Protein AF-A0A934DD54-F1 (afdb_monomer_lite)

Secondary structure (DSSP, 8-state):
-PPPHHHHHHHHHHHHHGGG---HHHHHHHTT--HHHHHHHHHHHHSS-HHHHHHHHHHHHHHHHTTSTT--HHHHHHHTT--HHHHHHHHHHHHSS-HHHHHHHHHHHHTT-

pLDDT: mean 92.29, std 7.38, range [54.09, 97.62]

Radius of gyration: 16.55 Å; chains: 1; bounding box: 34×28×47 Å

Foldseek 3Di:
DPQDPLLVVLLVCLVPPQQQVDDSVNSCVVSVHDSVSSQVVNCVVPVDGSVVVLLVVLVVQLLVQLLDPPDDQQVSQNRNNHGNVRSQVSCCVSVVDGPVVVSVVSVVVVVVD

Structure (mmCIF, N/CA/C/O backbone):
data_AF-A0A934DD54-F1
#
_entry.id   AF-A0A934DD54-F1
#
loop_
_atom_site.group_PDB
_atom_site.id
_atom_site.type_symbol
_atom_site.label_atom_id
_atom_site.label_alt_id
_atom_site.label_comp_id
_atom_site.label_asym_id
_atom_site.label_entity_id
_atom_site.label_seq_id
_atom_site.pdbx_PDB_ins_code
_atom_site.Cartn_x
_atom_site.Cartn_y
_atom_site.Cartn_z
_atom_site.occupancy
_atom_site.B_iso_or_equiv
_atom_site.auth_seq_id
_atom_site.auth_comp_id
_atom_site.auth_asym_id
_atom_site.auth_atom_id
_atom_site.pdbx_PDB_model_num
ATOM 1 N N . MET A 1 1 ? 8.504 -14.769 -25.033 1.00 55.78 1 MET A N 1
ATOM 2 C CA . MET A 1 1 ? 9.080 -13.497 -24.538 1.00 55.78 1 MET A CA 1
ATOM 3 C C . MET A 1 1 ? 10.088 -13.815 -23.443 1.00 55.78 1 MET A C 1
ATOM 5 O O . MET A 1 1 ? 9.690 -14.359 -22.419 1.00 55.78 1 MET A O 1
ATOM 9 N N . ARG A 1 2 ? 11.378 -13.553 -23.683 1.00 66.81 2 ARG A N 1
ATOM 10 C CA . ARG A 1 2 ? 12.441 -13.652 -22.671 1.00 66.81 2 ARG A CA 1
ATOM 11 C C . ARG A 1 2 ? 12.318 -12.416 -21.771 1.00 66.81 2 ARG A C 1
ATOM 13 O O . ARG A 1 2 ? 12.297 -11.305 -22.293 1.00 66.81 2 ARG A O 1
ATOM 20 N N . THR A 1 3 ? 12.141 -12.585 -20.464 1.00 76.06 3 THR A N 1
ATOM 21 C CA . THR A 1 3 ? 12.026 -11.450 -19.531 1.00 76.06 3 THR A CA 1
ATOM 22 C C . THR A 1 3 ? 13.400 -10.794 -19.390 1.00 76.06 3 THR A C 1
ATOM 24 O O . THR A 1 3 ? 14.362 -11.482 -19.056 1.00 76.06 3 THR A O 1
ATOM 27 N N . SER A 1 4 ? 13.522 -9.494 -19.677 1.00 90.38 4 SER A N 1
ATOM 28 C CA . SER A 1 4 ? 14.797 -8.776 -19.546 1.00 90.38 4 SER A CA 1
ATOM 29 C C . SER A 1 4 ? 15.157 -8.535 -18.075 1.00 90.38 4 SER A C 1
ATOM 31 O O . SER A 1 4 ? 14.273 -8.466 -17.217 1.00 90.38 4 SER A O 1
ATOM 33 N N . ALA A 1 5 ? 16.448 -8.357 -17.778 1.00 93.62 5 ALA A N 1
ATOM 34 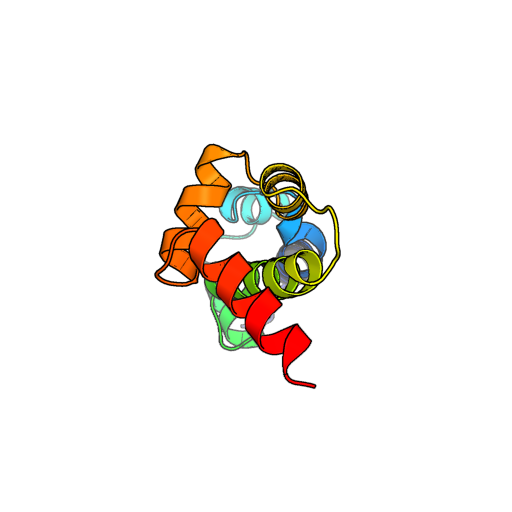C CA . ALA A 1 5 ? 16.911 -8.019 -16.429 1.00 93.62 5 ALA A CA 1
ATOM 35 C C . ALA A 1 5 ? 16.252 -6.728 -15.902 1.00 93.62 5 ALA A C 1
ATOM 37 O O . ALA A 1 5 ? 15.820 -6.680 -14.753 1.00 93.62 5 ALA A O 1
ATOM 38 N N . SER A 1 6 ? 16.080 -5.716 -16.760 1.00 95.12 6 SER A N 1
ATOM 39 C CA . SER A 1 6 ? 15.370 -4.476 -16.421 1.00 95.12 6 SER A CA 1
ATOM 40 C C . SER A 1 6 ? 13.916 -4.719 -16.015 1.00 95.12 6 SER A C 1
ATOM 42 O O . SER A 1 6 ? 13.439 -4.145 -15.041 1.00 95.12 6 SER A O 1
ATOM 44 N N . LEU A 1 7 ? 13.216 -5.615 -16.717 1.00 95.06 7 LEU A N 1
ATOM 45 C CA . LEU A 1 7 ? 11.828 -5.958 -16.413 1.00 95.06 7 LEU A CA 1
ATOM 46 C C . LEU A 1 7 ? 11.707 -6.737 -15.097 1.00 95.06 7 LEU A C 1
ATOM 48 O O . LEU A 1 7 ? 10.790 -6.480 -14.321 1.00 95.06 7 LEU A O 1
ATOM 52 N N . LEU A 1 8 ? 12.653 -7.637 -14.810 1.00 95.44 8 LEU A N 1
ATOM 53 C CA . LEU A 1 8 ? 12.728 -8.330 -13.519 1.00 95.44 8 LEU A CA 1
ATOM 54 C C . LEU A 1 8 ? 13.011 -7.358 -12.367 1.00 95.44 8 LEU A C 1
ATOM 56 O O . LEU A 1 8 ? 12.361 -7.447 -11.328 1.00 95.44 8 LEU A O 1
ATOM 60 N N . ASN A 1 9 ? 13.924 -6.403 -12.558 1.00 96.69 9 ASN A N 1
ATOM 61 C CA . ASN A 1 9 ? 14.220 -5.381 -11.555 1.00 96.69 9 ASN A CA 1
ATOM 62 C C . ASN A 1 9 ? 13.026 -4.449 -11.307 1.00 96.69 9 ASN 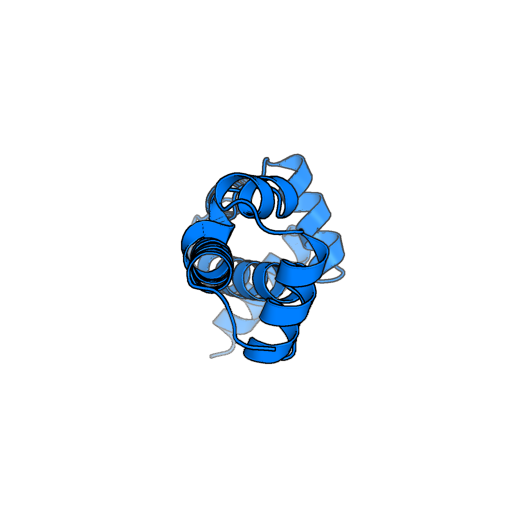A C 1
ATOM 64 O O . ASN A 1 9 ? 12.728 -4.150 -10.154 1.00 96.69 9 ASN A O 1
ATOM 68 N N . ALA A 1 10 ? 12.292 -4.065 -12.354 1.00 96.12 10 ALA A N 1
ATOM 69 C CA . ALA A 1 10 ? 11.062 -3.289 -12.219 1.00 96.12 10 ALA A CA 1
ATOM 70 C C . ALA A 1 10 ? 9.980 -4.039 -11.425 1.00 96.12 10 ALA A C 1
ATOM 72 O O . ALA A 1 10 ? 9.347 -3.459 -10.544 1.00 96.12 10 ALA A O 1
ATOM 73 N N . ILE A 1 11 ? 9.790 -5.337 -11.696 1.00 96.50 11 ILE A N 1
ATOM 74 C CA . ILE A 1 11 ? 8.875 -6.192 -10.922 1.00 96.50 11 ILE A CA 1
ATOM 75 C C . ILE A 1 11 ? 9.311 -6.242 -9.455 1.00 96.50 11 ILE A C 1
ATOM 77 O O . ILE A 1 11 ? 8.495 -5.987 -8.572 1.00 96.50 11 ILE A O 1
ATOM 81 N N . ARG A 1 12 ? 10.597 -6.497 -9.201 1.00 96.62 12 ARG A N 1
ATOM 82 C CA . ARG A 1 12 ? 11.155 -6.571 -7.847 1.00 96.62 12 ARG A CA 1
ATOM 83 C C . ARG A 1 12 ? 10.981 -5.267 -7.073 1.00 96.62 12 ARG A C 1
ATOM 85 O O . ARG A 1 12 ? 10.598 -5.295 -5.909 1.00 96.62 12 ARG A O 1
ATOM 92 N N . GLN A 1 13 ? 11.166 -4.119 -7.725 1.00 96.19 13 GLN A N 1
ATOM 93 C CA . GLN A 1 13 ? 10.924 -2.827 -7.086 1.00 96.19 13 GLN A CA 1
ATOM 94 C C . GLN A 1 13 ? 9.458 -2.679 -6.648 1.00 96.19 13 GLN A C 1
ATOM 96 O O . GLN A 1 13 ? 9.201 -2.205 -5.545 1.00 96.19 13 GLN A O 1
ATOM 101 N N . VAL A 1 14 ? 8.492 -3.124 -7.461 1.00 95.69 14 VAL A N 1
ATOM 102 C CA . VAL A 1 14 ? 7.072 -3.139 -7.060 1.00 95.69 14 VAL A CA 1
ATOM 103 C C . VAL A 1 14 ? 6.847 -4.054 -5.851 1.00 95.69 14 VAL A C 1
ATOM 105 O O . VAL A 1 14 ? 6.122 -3.676 -4.931 1.00 95.69 14 VAL A O 1
ATOM 108 N N . GLU A 1 15 ? 7.462 -5.238 -5.832 1.00 95.12 15 GLU A N 1
ATOM 109 C CA . GLU A 1 15 ? 7.325 -6.213 -4.740 1.00 95.12 15 GLU A CA 1
ATOM 110 C C . GLU A 1 15 ? 7.893 -5.698 -3.409 1.00 95.12 15 GLU A C 1
ATOM 112 O O . GLU A 1 15 ? 7.281 -5.899 -2.360 1.00 95.12 15 GLU A O 1
ATOM 117 N N . GLU A 1 16 ? 9.042 -5.025 -3.448 1.00 94.88 16 GLU A N 1
ATOM 118 C CA . GLU A 1 16 ? 9.790 -4.608 -2.257 1.00 94.88 16 GLU A CA 1
ATOM 119 C C . GLU A 1 16 ? 9.371 -3.221 -1.748 1.00 94.88 16 GLU A C 1
ATOM 121 O O . GLU A 1 16 ? 9.376 -2.971 -0.543 1.00 94.88 16 GLU A O 1
ATOM 126 N N . ARG A 1 17 ? 8.977 -2.313 -2.651 1.00 93.25 17 ARG A N 1
ATOM 127 C CA . ARG A 1 17 ? 8.823 -0.876 -2.356 1.00 93.25 17 ARG A CA 1
ATOM 128 C C . ARG A 1 17 ? 7.413 -0.335 -2.556 1.00 93.25 17 ARG A C 1
ATOM 130 O O . ARG A 1 17 ? 7.208 0.871 -2.652 1.00 93.25 17 ARG A O 1
ATOM 137 N N . TRP A 1 18 ? 6.398 -1.195 -2.559 1.00 92.75 18 TRP A N 1
ATOM 138 C CA . TRP A 1 18 ? 4.997 -0.774 -2.704 1.00 92.75 18 TRP A CA 1
ATOM 139 C C . TRP A 1 18 ? 4.520 0.255 -1.659 1.00 92.75 18 TRP A C 1
ATOM 141 O O . TRP A 1 18 ? 3.544 0.968 -1.906 1.00 92.75 18 TRP A O 1
ATOM 151 N N . LYS A 1 19 ? 5.188 0.346 -0.501 1.00 89.81 19 LYS A N 1
ATOM 152 C CA . LYS A 1 19 ? 4.898 1.334 0.552 1.00 89.81 19 LYS A CA 1
ATOM 153 C C . LYS A 1 19 ? 5.361 2.749 0.210 1.00 89.81 19 LYS A C 1
ATOM 155 O O . LYS A 1 19 ? 4.803 3.693 0.746 1.00 89.81 19 LYS A O 1
ATOM 160 N N . GLU A 1 20 ? 6.331 2.909 -0.688 1.00 87.19 20 GLU A N 1
ATOM 161 C CA . GLU A 1 20 ? 6.904 4.218 -1.041 1.00 87.19 20 GLU A CA 1
ATOM 162 C C . GLU A 1 20 ? 5.941 5.075 -1.888 1.00 87.19 20 GLU A C 1
ATOM 164 O O . GLU A 1 20 ? 6.216 6.236 -2.174 1.00 87.19 20 GLU A O 1
ATOM 169 N N . GLY A 1 21 ? 4.801 4.521 -2.322 1.00 80.19 21 GLY A N 1
ATOM 170 C CA . GLY A 1 21 ? 3.796 5.257 -3.096 1.00 80.19 21 GLY A CA 1
ATOM 171 C C . GLY A 1 21 ? 4.230 5.603 -4.527 1.00 80.19 21 GLY A C 1
ATOM 172 O O . GLY A 1 21 ? 3.514 6.316 -5.235 1.00 80.19 21 GLY A O 1
ATOM 173 N N . THR A 1 22 ? 5.372 5.085 -4.990 1.00 84.56 22 THR A N 1
ATOM 174 C CA . THR A 1 22 ? 5.887 5.330 -6.338 1.00 84.56 22 THR A CA 1
ATOM 175 C C . THR A 1 22 ? 4.900 4.837 -7.394 1.00 84.56 22 THR A C 1
ATOM 177 O O . THR A 1 22 ? 4.456 3.687 -7.397 1.00 84.56 22 THR A O 1
ATOM 180 N N . ARG A 1 23 ? 4.546 5.719 -8.335 1.00 88.00 23 ARG A N 1
ATOM 181 C CA . ARG A 1 23 ? 3.627 5.377 -9.426 1.00 88.00 23 ARG A CA 1
ATOM 182 C C . ARG A 1 23 ? 4.285 4.373 -10.376 1.00 88.00 23 ARG A C 1
ATOM 184 O O . ARG A 1 23 ? 5.443 4.538 -10.747 1.00 88.00 23 ARG A O 1
ATOM 191 N N . LEU A 1 24 ? 3.515 3.396 -10.857 1.00 91.19 24 LEU A N 1
ATOM 192 C CA . LEU A 1 24 ? 4.024 2.313 -11.709 1.00 91.19 24 LEU A CA 1
ATOM 193 C C . LEU A 1 24 ? 4.756 2.809 -12.970 1.00 91.19 24 LEU A C 1
ATOM 195 O O . LEU A 1 24 ? 5.771 2.241 -13.352 1.00 91.19 24 LEU A O 1
ATOM 199 N N . HIS A 1 25 ? 4.286 3.895 -13.594 1.00 92.88 25 HIS A N 1
ATOM 200 C CA . HIS A 1 25 ? 4.958 4.469 -14.765 1.00 92.88 25 HIS A CA 1
ATOM 201 C C . HIS A 1 25 ? 6.335 5.068 -14.433 1.00 92.88 25 HIS A C 1
ATOM 203 O O . HIS A 1 25 ? 7.203 5.087 -15.296 1.00 92.88 25 HIS A O 1
ATOM 209 N N . LYS A 1 26 ? 6.556 5.541 -13.197 1.00 94.69 26 LYS A N 1
ATOM 210 C CA . LYS A 1 26 ? 7.868 6.033 -12.750 1.00 94.69 26 LYS A CA 1
ATOM 211 C C . LYS A 1 26 ? 8.841 4.877 -12.542 1.00 94.69 26 LYS A C 1
ATOM 213 O O . LYS A 1 26 ? 9.968 4.972 -13.005 1.00 94.69 26 LYS A O 1
ATOM 218 N N . ILE A 1 27 ? 8.375 3.778 -11.943 1.00 94.88 27 ILE A N 1
ATOM 219 C CA . ILE A 1 27 ? 9.145 2.527 -11.828 1.00 94.88 27 ILE A CA 1
ATOM 220 C C . ILE A 1 27 ? 9.532 2.020 -13.223 1.00 94.88 27 ILE A C 1
ATOM 222 O O . ILE A 1 27 ? 10.685 1.700 -13.485 1.00 94.88 27 ILE A O 1
ATOM 226 N N . ALA A 1 28 ? 8.573 1.996 -14.149 1.00 94.94 28 ALA A N 1
ATOM 227 C CA . ALA A 1 28 ? 8.817 1.562 -15.517 1.00 94.94 28 ALA A CA 1
ATOM 228 C C . ALA A 1 28 ? 9.866 2.444 -16.227 1.00 94.94 28 ALA A C 1
ATOM 230 O O . ALA A 1 28 ? 10.836 1.929 -16.782 1.00 94.94 28 ALA A O 1
ATOM 231 N N . ALA A 1 29 ? 9.723 3.770 -16.125 1.00 95.94 29 ALA A N 1
ATOM 232 C CA . ALA A 1 29 ? 10.675 4.725 -16.686 1.00 95.94 29 ALA A CA 1
ATOM 233 C C . ALA A 1 29 ? 12.086 4.579 -16.087 1.00 95.94 29 ALA A C 1
ATOM 235 O O . ALA A 1 29 ? 13.060 4.617 -16.832 1.00 95.94 29 ALA A O 1
ATOM 236 N N . GLN A 1 30 ? 12.202 4.346 -14.774 1.00 96.38 30 GLN A N 1
ATOM 237 C CA . GLN A 1 30 ? 13.482 4.158 -14.080 1.00 96.38 30 GLN A CA 1
ATOM 238 C C . GLN A 1 30 ? 14.309 3.003 -14.664 1.00 96.38 30 GLN A C 1
ATOM 240 O O . GLN A 1 30 ? 15.534 3.083 -14.701 1.00 96.38 30 GLN A O 1
ATOM 245 N N . TYR A 1 31 ? 13.653 1.942 -15.136 1.00 95.75 31 TYR A N 1
ATOM 246 C CA . TYR A 1 31 ? 14.324 0.779 -15.723 1.00 95.75 31 TYR A CA 1
ATOM 247 C C . TYR A 1 31 ? 14.278 0.746 -17.256 1.00 95.75 31 TYR A C 1
ATOM 249 O O . TYR A 1 31 ? 14.654 -0.265 -17.850 1.00 95.75 31 TYR A O 1
ATOM 257 N N . GLY A 1 32 ? 13.803 1.812 -17.909 1.00 95.62 32 GLY A N 1
ATOM 258 C CA . GLY A 1 32 ? 13.671 1.860 -19.367 1.00 95.62 32 GLY A CA 1
ATOM 259 C C . GLY A 1 32 ? 12.713 0.801 -19.924 1.00 95.62 32 GLY A C 1
ATOM 260 O O . GLY A 1 32 ? 12.944 0.267 -21.007 1.00 95.62 32 GLY A O 1
ATOM 261 N N . VAL A 1 33 ? 11.662 0.448 -19.177 1.00 95.56 33 VAL A N 1
ATOM 262 C CA . VAL A 1 33 ? 10.648 -0.523 -19.612 1.00 95.56 33 VAL A CA 1
ATOM 263 C C . VAL A 1 33 ? 9.325 0.165 -19.928 1.00 95.56 33 VAL A C 1
ATOM 265 O O . VAL A 1 33 ? 8.924 1.119 -19.267 1.00 95.56 33 VAL A O 1
ATOM 268 N N . ASP A 1 34 ? 8.607 -0.359 -20.920 1.00 95.06 34 ASP A N 1
ATOM 269 C CA . ASP A 1 34 ? 7.227 0.050 -21.179 1.00 95.06 34 ASP A CA 1
ATOM 270 C C . ASP A 1 34 ? 6.322 -0.326 -19.979 1.00 95.06 34 ASP A C 1
ATOM 272 O O . ASP A 1 34 ? 6.341 -1.486 -19.540 1.00 95.06 34 ASP A O 1
ATOM 276 N N . PRO A 1 35 ? 5.501 0.601 -19.445 1.00 95.25 35 PRO A N 1
ATOM 277 C CA . PRO A 1 35 ? 4.578 0.306 -18.350 1.00 95.25 35 PRO A CA 1
ATOM 278 C C . PRO A 1 35 ? 3.606 -0.842 -18.658 1.00 95.25 35 PRO A C 1
ATOM 280 O O . PRO A 1 35 ? 3.285 -1.630 -17.767 1.00 95.25 35 PRO A O 1
ATOM 283 N N . GLY A 1 36 ? 3.153 -0.975 -19.910 1.00 95.94 36 GLY A N 1
ATOM 284 C CA . GLY A 1 36 ? 2.277 -2.069 -20.332 1.00 95.94 36 GLY A CA 1
ATOM 285 C C . GLY A 1 36 ? 2.970 -3.431 -20.257 1.00 95.94 36 GLY A C 1
ATOM 286 O O . GLY A 1 36 ? 2.393 -4.398 -19.752 1.00 95.94 36 GLY A O 1
ATOM 287 N N . ASN A 1 37 ? 4.229 -3.507 -20.692 1.00 94.75 37 ASN A N 1
ATOM 288 C CA . ASN A 1 37 ? 5.076 -4.690 -20.541 1.00 94.75 37 ASN A CA 1
ATOM 289 C C . ASN A 1 37 ? 5.297 -5.049 -19.071 1.00 94.75 37 ASN A C 1
ATOM 291 O O . ASN A 1 37 ? 5.198 -6.228 -18.727 1.00 94.75 37 ASN A O 1
ATOM 295 N N . LEU A 1 38 ? 5.522 -4.058 -18.201 1.00 95.88 38 LEU A N 1
ATOM 296 C CA . LEU A 1 38 ? 5.619 -4.278 -16.757 1.00 95.88 38 LEU A CA 1
ATOM 297 C C . LEU A 1 38 ? 4.332 -4.886 -16.191 1.00 95.88 38 LEU A C 1
ATOM 299 O O . LEU A 1 38 ? 4.395 -5.916 -15.524 1.00 95.88 38 LEU A O 1
ATOM 303 N N . VAL A 1 39 ? 3.161 -4.324 -16.508 1.00 96.75 39 VAL A N 1
ATOM 304 C CA . VAL A 1 39 ? 1.869 -4.874 -16.055 1.00 96.75 39 VAL A CA 1
ATOM 305 C C . VAL A 1 39 ? 1.664 -6.306 -16.549 1.00 96.75 39 VAL A C 1
ATOM 307 O O . VAL A 1 39 ? 1.298 -7.176 -15.757 1.00 96.75 39 VAL A O 1
ATOM 310 N N . ARG A 1 40 ? 1.913 -6.575 -17.839 1.00 96.19 40 ARG A N 1
ATOM 311 C CA . ARG A 1 40 ? 1.756 -7.915 -18.430 1.00 96.19 40 ARG A CA 1
ATOM 312 C C . ARG A 1 40 ? 2.684 -8.936 -17.779 1.00 96.19 40 ARG A C 1
ATOM 314 O O . ARG A 1 40 ? 2.237 -10.025 -17.424 1.00 96.19 40 ARG A O 1
ATOM 321 N N . ALA A 1 41 ? 3.956 -8.590 -17.600 1.00 95.44 41 ALA A N 1
ATOM 322 C CA . ALA A 1 41 ? 4.937 -9.484 -16.998 1.00 95.44 41 ALA A CA 1
ATOM 323 C C . ALA A 1 41 ? 4.658 -9.725 -15.510 1.00 95.44 41 ALA A C 1
ATOM 325 O O . ALA A 1 41 ? 4.721 -10.867 -15.059 1.00 95.44 41 ALA A O 1
ATOM 326 N N . PHE A 1 42 ? 4.266 -8.683 -14.773 1.00 96.88 42 PHE A N 1
ATOM 327 C CA . PHE A 1 42 ? 3.860 -8.807 -13.377 1.00 96.88 42 PHE A CA 1
ATOM 328 C C . PHE A 1 42 ? 2.639 -9.724 -13.240 1.00 96.88 42 PHE A C 1
ATOM 330 O O . PHE A 1 42 ? 2.668 -10.673 -12.460 1.00 96.88 42 PHE A O 1
ATOM 337 N N . ARG A 1 43 ? 1.600 -9.519 -14.064 1.00 97.38 43 ARG A N 1
ATOM 338 C CA . ARG A 1 43 ? 0.406 -10.377 -14.070 1.00 97.38 43 ARG A CA 1
ATOM 339 C C . ARG A 1 43 ? 0.729 -11.817 -14.442 1.00 97.38 43 ARG A C 1
ATOM 341 O O . ARG A 1 43 ? 0.192 -12.728 -13.827 1.00 97.38 43 ARG A O 1
ATOM 348 N N . LYS A 1 44 ? 1.634 -12.040 -15.397 1.00 95.75 44 LYS A N 1
ATOM 349 C CA . LYS A 1 44 ? 2.103 -13.388 -15.739 1.00 95.75 44 LYS A CA 1
ATOM 350 C C . LYS A 1 44 ? 2.806 -14.073 -14.559 1.00 95.75 44 LYS A C 1
ATOM 352 O O . LYS A 1 44 ? 2.643 -15.275 -14.395 1.00 95.75 44 LYS A O 1
ATOM 357 N N . LYS A 1 45 ? 3.577 -13.328 -13.758 1.00 95.44 45 LYS A N 1
ATOM 358 C CA . LYS A 1 45 ? 4.303 -13.853 -12.587 1.00 95.44 45 LYS A CA 1
ATOM 359 C C . LYS A 1 45 ? 3.386 -14.109 -11.383 1.00 95.44 45 LYS A C 1
ATOM 361 O O . LYS A 1 45 ? 3.541 -15.127 -10.723 1.00 95.44 45 LYS A O 1
ATOM 366 N N . HIS A 1 46 ? 2.453 -13.200 -11.094 1.00 95.62 46 HIS A N 1
ATOM 367 C CA . HIS A 1 46 ? 1.664 -13.205 -9.851 1.00 95.62 46 HIS A CA 1
ATOM 368 C C . HIS A 1 46 ? 0.191 -13.593 -10.017 1.00 95.62 46 HIS A C 1
ATOM 370 O O . HIS A 1 46 ? -0.529 -13.678 -9.028 1.00 95.62 46 HIS A O 1
ATOM 376 N N . GLY A 1 47 ? -0.300 -13.742 -11.248 1.00 97.62 47 GLY A N 1
ATOM 377 C CA . GLY A 1 47 ? -1.722 -13.952 -11.546 1.00 97.62 47 GLY A CA 1
ATOM 378 C C . GLY A 1 47 ? -2.594 -12.693 -11.433 1.00 97.62 47 GLY A C 1
ATOM 379 O O . GLY A 1 47 ? -3.703 -12.669 -11.962 1.00 97.62 47 GLY A O 1
ATOM 380 N N . VAL A 1 48 ? -2.087 -11.620 -10.820 1.00 97.44 48 VAL A N 1
ATOM 381 C CA . VAL A 1 48 ? -2.808 -10.363 -10.557 1.00 97.44 48 VAL A CA 1
ATOM 382 C C . VAL A 1 48 ? -2.049 -9.150 -11.088 1.00 97.44 48 VAL A C 1
ATOM 384 O O . VAL A 1 48 ? -0.838 -9.191 -11.305 1.00 97.44 48 VAL A O 1
ATOM 387 N N . THR A 1 49 ? -2.746 -8.040 -11.304 1.00 96.62 49 THR A N 1
ATOM 388 C CA . THR A 1 49 ? -2.106 -6.776 -11.686 1.00 96.62 49 THR A CA 1
ATOM 389 C C . THR A 1 49 ? -1.270 -6.196 -10.533 1.00 96.62 49 THR A C 1
ATOM 391 O O . THR A 1 49 ? -1.565 -6.458 -9.363 1.00 96.62 49 THR A O 1
ATOM 394 N N . PRO A 1 50 ? -0.278 -5.327 -10.819 1.00 96.19 50 PRO A N 1
ATOM 395 C CA . PRO A 1 50 ? 0.460 -4.611 -9.774 1.00 96.19 50 PRO A CA 1
ATOM 396 C C . PRO A 1 50 ? -0.451 -3.877 -8.782 1.00 96.19 50 PRO A C 1
ATOM 398 O O . PRO A 1 50 ? -0.218 -3.908 -7.580 1.00 96.19 50 PRO A O 1
ATOM 401 N N . LYS A 1 51 ? -1.528 -3.245 -9.267 1.00 93.12 51 LYS A N 1
ATOM 402 C CA . LYS A 1 51 ? -2.483 -2.525 -8.414 1.00 93.12 51 LYS A CA 1
ATOM 403 C C . LYS A 1 51 ? -3.180 -3.466 -7.429 1.00 93.12 51 LYS A C 1
ATOM 405 O O . LYS A 1 51 ? -3.268 -3.135 -6.252 1.00 93.12 51 LYS A O 1
ATOM 410 N N . GLU A 1 52 ? -3.676 -4.608 -7.901 1.00 95.31 52 GLU A N 1
ATOM 411 C CA . GLU A 1 52 ? -4.350 -5.607 -7.060 1.00 95.31 52 GLU A CA 1
ATOM 412 C C . GLU A 1 52 ? -3.396 -6.209 -6.029 1.00 95.31 52 GLU A C 1
ATOM 414 O O . GLU A 1 52 ? -3.762 -6.336 -4.864 1.00 95.31 52 GLU A O 1
ATOM 419 N N . PHE A 1 53 ? -2.158 -6.502 -6.434 1.00 96.62 53 PHE A N 1
ATOM 420 C CA . PHE A 1 53 ? -1.112 -6.972 -5.528 1.00 96.62 53 PHE A CA 1
ATOM 421 C C . PHE A 1 53 ? -0.837 -5.966 -4.403 1.00 96.62 53 PHE A C 1
ATOM 423 O O . PHE A 1 53 ? -0.859 -6.322 -3.224 1.00 96.62 53 PHE A O 1
ATOM 430 N N . ILE A 1 54 ? -0.631 -4.692 -4.756 1.00 95.25 54 ILE A N 1
ATOM 431 C CA . ILE A 1 54 ? -0.389 -3.621 -3.783 1.00 95.25 54 ILE A CA 1
ATOM 432 C C . ILE A 1 54 ? -1.612 -3.431 -2.878 1.00 95.25 54 ILE A C 1
ATOM 434 O O . ILE A 1 54 ? -1.461 -3.310 -1.664 1.00 95.25 54 ILE A O 1
ATOM 438 N N . ASP A 1 55 ? -2.827 -3.426 -3.434 1.00 94.69 55 ASP A N 1
ATOM 439 C CA . ASP A 1 55 ? -4.059 -3.309 -2.647 1.00 94.69 55 ASP A CA 1
ATOM 440 C C . ASP A 1 55 ? -4.202 -4.478 -1.656 1.00 94.69 55 ASP A C 1
ATOM 442 O O . ASP A 1 55 ? -4.571 -4.245 -0.506 1.00 94.69 55 ASP A O 1
ATOM 446 N N . ALA A 1 56 ? -3.865 -5.711 -2.047 1.00 96.38 56 ALA A N 1
ATOM 447 C CA . ALA A 1 56 ? -3.882 -6.869 -1.154 1.00 96.38 56 ALA A CA 1
ATOM 448 C C . ALA A 1 56 ? -2.864 -6.732 -0.009 1.00 96.38 56 ALA A C 1
ATOM 450 O O . ALA A 1 56 ? -3.232 -6.886 1.156 1.00 96.38 56 ALA A O 1
ATOM 451 N N . LYS A 1 57 ? -1.617 -6.351 -0.317 1.00 96.19 57 LYS A N 1
ATOM 452 C CA . LYS A 1 57 ? -0.571 -6.101 0.692 1.00 96.19 57 LYS A CA 1
ATOM 453 C C . LYS A 1 57 ? -0.946 -4.988 1.667 1.00 96.19 57 LYS A C 1
ATOM 455 O O . LYS A 1 57 ? -0.732 -5.110 2.872 1.00 96.19 57 LYS A O 1
ATOM 460 N N . ARG A 1 58 ? -1.552 -3.912 1.162 1.00 96.12 58 ARG A N 1
ATOM 461 C CA . ARG A 1 58 ? -2.075 -2.826 1.997 1.00 96.12 58 ARG A CA 1
ATOM 462 C C . ARG A 1 58 ? -3.193 -3.317 2.906 1.00 96.12 58 ARG A C 1
ATOM 464 O O . ARG A 1 58 ? -3.151 -3.028 4.095 1.00 96.12 58 ARG A O 1
ATOM 471 N N . LYS A 1 59 ? -4.161 -4.080 2.385 1.00 96.44 59 LYS A N 1
ATOM 472 C CA . LYS A 1 59 ? -5.248 -4.651 3.198 1.00 96.44 59 LYS A CA 1
ATOM 473 C C . LYS A 1 59 ? -4.707 -5.516 4.333 1.00 96.44 59 LYS A C 1
ATOM 475 O O . LYS A 1 59 ? -5.126 -5.333 5.471 1.00 96.44 59 LYS A O 1
ATOM 480 N N . GLU A 1 60 ? -3.765 -6.404 4.027 1.00 96.25 60 GLU A N 1
ATOM 481 C CA . GLU A 1 60 ? -3.094 -7.259 5.010 1.00 96.25 60 GLU A CA 1
ATOM 482 C C . GLU A 1 60 ? -2.438 -6.425 6.122 1.00 96.25 60 GLU A C 1
ATOM 484 O O . GLU A 1 60 ? -2.699 -6.659 7.303 1.00 96.25 60 GLU A O 1
ATOM 489 N N . LEU A 1 61 ? -1.652 -5.405 5.751 1.00 95.38 61 LEU A N 1
ATOM 490 C CA . LEU A 1 61 ? -1.000 -4.519 6.714 1.00 95.38 61 LEU A CA 1
ATOM 491 C C . LEU A 1 61 ? -2.028 -3.790 7.580 1.00 95.38 61 LEU A C 1
ATOM 493 O O . LEU A 1 61 ? -1.916 -3.830 8.799 1.00 95.38 61 LEU A O 1
ATOM 497 N N . VAL A 1 62 ? -3.050 -3.171 6.983 1.00 95.56 62 VAL A N 1
ATOM 498 C CA . VAL A 1 62 ? -4.079 -2.435 7.733 1.00 95.56 62 VAL A CA 1
ATOM 499 C C . VAL A 1 62 ? -4.780 -3.333 8.749 1.00 95.56 62 VAL A C 1
ATOM 501 O O . VAL A 1 62 ? -4.903 -2.951 9.910 1.00 95.56 62 VAL A O 1
ATOM 504 N N . LEU A 1 63 ? -5.197 -4.536 8.342 1.00 94.94 63 LEU A N 1
ATOM 505 C CA . LEU A 1 63 ? -5.842 -5.489 9.246 1.00 94.94 63 LEU A CA 1
ATOM 506 C C . LEU A 1 63 ? -4.916 -5.921 10.386 1.00 94.94 63 LEU A C 1
ATOM 508 O O . LEU A 1 63 ? -5.380 -6.099 11.508 1.00 94.94 63 LEU A O 1
ATOM 512 N N . ARG A 1 64 ? -3.618 -6.093 10.114 1.00 94.44 64 ARG A N 1
ATOM 513 C CA . ARG A 1 64 ? -2.623 -6.435 11.134 1.00 94.44 64 ARG A CA 1
ATOM 514 C C . ARG A 1 64 ? -2.395 -5.290 12.116 1.00 94.44 64 ARG A C 1
ATOM 516 O O . ARG A 1 64 ? -2.376 -5.534 13.315 1.00 94.44 64 ARG A O 1
ATOM 523 N N . GLU A 1 65 ? -2.212 -4.066 11.629 1.00 94.19 65 GLU A N 1
ATOM 524 C CA . GLU A 1 65 ? -1.941 -2.917 12.497 1.00 94.19 65 GLU A CA 1
ATOM 525 C C . GLU A 1 65 ? -3.163 -2.562 13.345 1.00 94.19 65 GLU A C 1
ATOM 527 O O . GLU A 1 65 ? -3.013 -2.331 14.534 1.00 94.19 65 GLU A O 1
ATOM 532 N N . MET A 1 66 ? -4.381 -2.633 12.795 1.00 91.88 66 MET A N 1
ATOM 533 C CA . MET A 1 66 ? -5.626 -2.373 13.539 1.00 91.88 66 MET A CA 1
ATOM 534 C C . MET A 1 66 ? -5.883 -3.306 14.722 1.00 91.88 66 MET A C 1
ATOM 536 O O . MET A 1 66 ? -6.725 -2.986 15.556 1.00 91.88 66 MET A O 1
ATOM 540 N N . LYS A 1 67 ? -5.208 -4.458 14.775 1.00 90.62 67 LYS A N 1
ATOM 541 C CA . LYS A 1 67 ? -5.275 -5.379 15.912 1.00 90.62 67 LYS A CA 1
ATOM 542 C C . LYS A 1 67 ? -4.444 -4.915 17.107 1.00 90.62 67 LYS A C 1
ATOM 544 O O . LYS A 1 67 ? -4.606 -5.486 18.178 1.00 90.62 67 LYS A O 1
ATOM 549 N N . LYS A 1 68 ? -3.532 -3.960 16.911 1.00 89.88 68 LYS A N 1
ATOM 550 C CA . LYS A 1 68 ? -2.691 -3.400 17.967 1.00 89.88 68 LYS A CA 1
ATOM 551 C C . LYS A 1 68 ? -3.451 -2.306 18.704 1.00 89.88 68 LYS A C 1
ATOM 553 O O . LYS A 1 68 ? -4.112 -1.473 18.078 1.00 89.88 68 LYS A O 1
ATOM 558 N N . ASP A 1 69 ? -3.297 -2.275 20.018 1.00 84.25 69 ASP A N 1
ATOM 559 C CA . ASP A 1 69 ? -3.857 -1.209 20.837 1.00 84.25 69 ASP A CA 1
ATOM 560 C C . ASP A 1 69 ? -3.156 0.127 20.560 1.00 84.25 69 ASP A C 1
ATOM 562 O O . ASP A 1 69 ? -1.972 0.181 20.230 1.00 84.25 69 ASP A O 1
ATOM 566 N N . GLY A 1 70 ? -3.909 1.222 20.659 1.00 84.38 70 GLY A N 1
ATOM 567 C CA . GLY A 1 70 ? -3.376 2.584 20.547 1.00 84.38 70 GLY A CA 1
ATOM 568 C C . GLY A 1 70 ? -3.060 3.089 19.132 1.00 84.38 70 GLY A C 1
ATOM 569 O O . GLY A 1 70 ? -2.913 4.295 18.973 1.00 84.38 70 GLY A O 1
ATOM 570 N N . ILE A 1 71 ? -3.027 2.237 18.096 1.00 87.88 71 ILE A N 1
ATOM 571 C CA . ILE A 1 71 ? -2.701 2.678 16.725 1.00 87.88 71 ILE A CA 1
ATOM 572 C C . ILE A 1 71 ? -3.744 3.679 16.189 1.00 87.88 71 ILE A C 1
ATOM 574 O O . ILE A 1 71 ? -4.964 3.441 16.229 1.00 87.88 71 ILE A O 1
ATOM 578 N N . ILE A 1 72 ? -3.293 4.791 15.613 1.00 90.50 72 ILE A N 1
ATOM 579 C CA . ILE A 1 72 ? -4.172 5.816 15.033 1.00 90.50 72 ILE A CA 1
ATOM 580 C C . ILE A 1 72 ? -4.295 5.598 13.518 1.00 90.50 72 ILE A C 1
ATOM 582 O O . ILE A 1 72 ? -3.385 5.108 12.854 1.00 90.50 72 ILE A O 1
ATOM 586 N N . GLY A 1 73 ? -5.459 5.930 12.943 1.00 89.38 73 GLY A N 1
ATOM 587 C CA . GLY A 1 73 ? -5.715 5.771 11.504 1.00 89.38 73 GLY A CA 1
ATOM 588 C C . GLY A 1 73 ? -4.665 6.456 10.624 1.00 89.38 73 GLY A C 1
ATOM 589 O O . GLY A 1 73 ? -4.164 5.842 9.686 1.00 89.38 73 GLY A O 1
ATOM 590 N N . TYR A 1 74 ? -4.283 7.680 10.985 1.00 90.69 74 TYR A N 1
ATOM 591 C CA . TYR A 1 74 ? -3.235 8.445 10.313 1.00 90.69 74 TYR A CA 1
ATOM 592 C C . TYR A 1 74 ? -1.902 7.682 10.214 1.00 90.69 74 TYR A C 1
ATOM 594 O O . TYR A 1 74 ? -1.325 7.588 9.132 1.00 90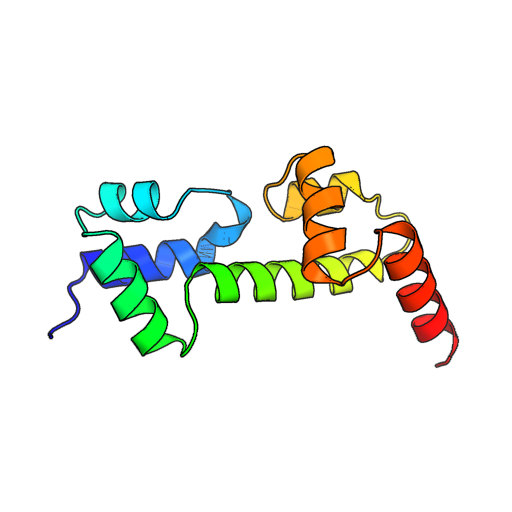.69 74 TYR A O 1
ATOM 602 N N . GLU A 1 75 ? -1.440 7.069 11.310 1.00 93.62 75 GLU A N 1
ATOM 603 C CA . GLU A 1 75 ? -0.175 6.318 11.343 1.00 93.62 75 GLU A CA 1
ATOM 604 C C . GLU A 1 75 ? -0.200 5.139 10.366 1.00 93.62 75 GLU A C 1
ATOM 606 O O . GLU A 1 75 ? 0.763 4.893 9.641 1.00 93.62 75 GLU A O 1
ATOM 611 N N . ILE A 1 76 ? -1.338 4.444 10.284 1.00 94.25 76 ILE A N 1
ATOM 612 C CA . ILE A 1 76 ? -1.539 3.350 9.329 1.00 94.25 76 ILE A CA 1
ATOM 613 C C . ILE A 1 76 ? -1.490 3.873 7.886 1.00 94.25 76 ILE A C 1
ATOM 615 O O . ILE A 1 76 ? -0.907 3.217 7.020 1.00 94.25 76 ILE A O 1
ATOM 619 N N . GLY A 1 77 ? -2.075 5.047 7.621 1.00 94.31 77 GLY A N 1
ATOM 620 C CA . GLY A 1 77 ? -1.989 5.724 6.325 1.00 94.31 77 GLY A CA 1
ATOM 621 C C . GLY A 1 77 ? -0.539 5.953 5.896 1.00 94.31 77 GLY A C 1
ATOM 622 O O . GLY A 1 77 ? -0.138 5.519 4.809 1.00 94.31 77 GLY A O 1
ATOM 623 N N . VAL A 1 78 ? 0.275 6.512 6.796 1.00 93.31 78 VAL A N 1
ATOM 624 C CA . VAL A 1 78 ? 1.714 6.732 6.576 1.00 93.31 78 VAL A CA 1
ATOM 625 C C . VAL A 1 78 ? 2.437 5.415 6.271 1.00 93.31 78 VAL A C 1
ATOM 627 O O . VAL A 1 78 ? 3.200 5.343 5.307 1.00 93.31 78 VAL A O 1
ATOM 630 N N . MET A 1 79 ? 2.146 4.334 7.006 1.00 93.12 79 MET A N 1
ATOM 631 C CA . MET A 1 79 ? 2.771 3.018 6.787 1.00 93.12 79 MET A CA 1
ATOM 632 C C . MET A 1 79 ? 2.518 2.418 5.394 1.00 93.12 79 MET A C 1
ATOM 634 O O . MET A 1 79 ? 3.290 1.560 4.950 1.00 93.12 79 MET A O 1
ATOM 638 N N . ILE A 1 80 ? 1.444 2.824 4.710 1.00 93.19 80 ILE A N 1
ATOM 639 C CA . ILE A 1 80 ? 1.104 2.354 3.357 1.00 93.19 80 ILE A CA 1
ATOM 640 C C . ILE A 1 80 ? 1.363 3.392 2.255 1.00 93.19 80 ILE A C 1
ATOM 642 O O . ILE A 1 80 ? 0.960 3.168 1.100 1.00 93.19 80 ILE A O 1
ATOM 646 N N . GLY A 1 81 ? 2.034 4.494 2.604 1.00 90.56 81 GLY A N 1
ATOM 647 C CA . GLY A 1 81 ? 2.401 5.573 1.690 1.00 90.56 81 GLY A CA 1
ATOM 648 C C . GLY A 1 81 ? 1.216 6.431 1.264 1.00 90.56 81 GLY A C 1
ATOM 649 O O . GLY A 1 81 ? 1.106 6.772 0.086 1.00 90.56 81 GLY A O 1
ATOM 650 N N . MET A 1 82 ? 0.283 6.706 2.176 1.00 92.06 82 MET A N 1
ATOM 651 C CA . MET A 1 82 ? -0.873 7.567 1.930 1.00 92.06 82 MET A CA 1
ATOM 652 C C . MET A 1 82 ? -0.932 8.702 2.943 1.00 92.06 82 MET A C 1
ATOM 654 O O . MET A 1 82 ? -0.650 8.508 4.123 1.00 92.06 82 MET A O 1
ATOM 658 N N . ASP A 1 83 ? -1.365 9.870 2.476 1.00 92.00 83 ASP A N 1
ATOM 659 C CA . ASP A 1 83 ? -1.856 10.911 3.370 1.00 92.00 83 ASP A CA 1
ATOM 660 C C . ASP A 1 83 ? -3.184 10.495 4.027 1.00 92.00 83 ASP A C 1
ATOM 662 O O . ASP A 1 83 ? -3.828 9.511 3.641 1.00 92.00 83 ASP A O 1
ATOM 666 N N . ASP A 1 84 ? -3.590 11.266 5.032 1.00 92.25 84 ASP A N 1
ATOM 667 C CA . ASP A 1 84 ? -4.743 10.966 5.875 1.00 92.25 84 ASP A CA 1
ATOM 668 C C . ASP A 1 84 ? -6.047 10.834 5.063 1.00 92.25 84 ASP A C 1
ATOM 670 O O . ASP A 1 84 ? -6.760 9.827 5.132 1.00 92.25 84 ASP A O 1
ATOM 674 N N . LEU A 1 85 ? -6.334 11.808 4.196 1.00 94.25 85 LEU A N 1
ATOM 675 C CA . LEU A 1 85 ? -7.565 11.830 3.408 1.00 94.25 85 LEU A CA 1
ATOM 676 C C . LEU A 1 85 ? -7.597 10.701 2.367 1.00 94.25 85 LEU A C 1
ATOM 678 O O . LEU A 1 85 ?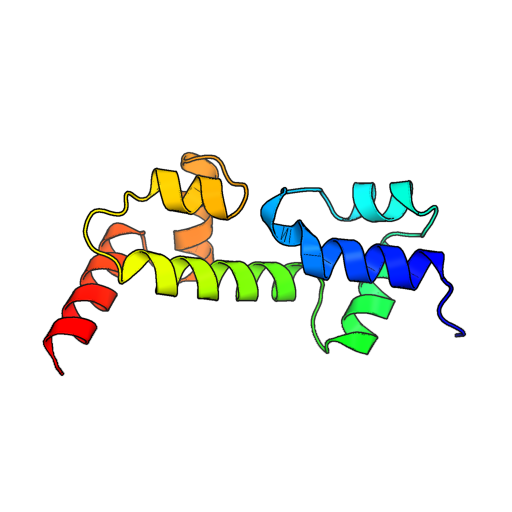 -8.638 10.059 2.166 1.00 94.25 85 LEU A O 1
ATOM 682 N N . ALA A 1 86 ? -6.469 10.446 1.704 1.00 94.00 86 ALA A N 1
ATOM 683 C CA . ALA A 1 86 ? -6.308 9.343 0.769 1.00 94.00 86 ALA A CA 1
ATOM 684 C C . ALA A 1 86 ? -6.513 7.997 1.471 1.00 94.00 86 ALA A C 1
ATOM 686 O O . ALA A 1 86 ? -7.209 7.133 0.928 1.00 94.00 86 ALA A O 1
ATOM 687 N N . PHE A 1 87 ? -5.993 7.843 2.691 1.00 95.69 87 PHE A N 1
ATOM 688 C CA . PHE A 1 87 ? -6.162 6.641 3.496 1.00 95.69 87 PHE A CA 1
ATOM 689 C C . PHE A 1 87 ? -7.636 6.365 3.822 1.00 95.69 87 PHE A C 1
ATOM 691 O O . PHE A 1 87 ? -8.135 5.287 3.489 1.00 95.69 87 PHE A O 1
ATOM 698 N N . TYR A 1 88 ? -8.382 7.325 4.382 1.00 96.12 88 TYR A N 1
ATOM 699 C CA . TYR A 1 88 ? -9.799 7.105 4.719 1.00 96.12 88 TYR A CA 1
ATOM 700 C C . TYR A 1 88 ? -10.658 6.763 3.495 1.00 96.12 88 TYR A C 1
ATOM 702 O O . TYR A 1 88 ? -11.517 5.874 3.552 1.00 96.12 88 TYR A O 1
ATOM 710 N N . ARG A 1 89 ? -10.409 7.430 2.360 1.00 96.31 89 ARG A N 1
ATOM 711 C CA . ARG A 1 89 ? -11.083 7.131 1.085 1.00 96.31 89 ARG A CA 1
ATOM 712 C C . ARG A 1 89 ? -10.724 5.738 0.581 1.00 96.31 89 ARG A C 1
ATOM 714 O O . ARG A 1 89 ? -11.605 4.987 0.152 1.00 96.31 89 ARG A O 1
ATOM 721 N N . TRP A 1 90 ? -9.443 5.382 0.655 1.00 96.00 90 TRP A N 1
ATOM 722 C CA . TRP A 1 90 ? -8.960 4.068 0.261 1.00 96.00 90 TRP A CA 1
ATOM 723 C C . TRP A 1 90 ? -9.582 2.968 1.123 1.00 96.00 90 TRP A C 1
ATOM 725 O O . TRP A 1 90 ? -10.048 1.987 0.552 1.00 96.00 90 TRP A O 1
ATOM 735 N N . VAL A 1 91 ? -9.693 3.147 2.444 1.00 97.25 91 VAL A N 1
ATOM 736 C CA . VAL A 1 91 ? -10.333 2.176 3.350 1.00 97.25 91 VAL A CA 1
ATOM 737 C C . VAL A 1 91 ? -11.787 1.935 2.957 1.00 97.25 91 VAL A C 1
ATOM 739 O O . VAL A 1 91 ? -12.184 0.784 2.767 1.00 97.25 91 VAL A O 1
ATOM 742 N N . LYS A 1 92 ? -12.567 3.005 2.746 1.00 97.50 92 LYS A N 1
ATOM 743 C CA . LYS A 1 92 ? -13.971 2.881 2.326 1.00 97.50 92 LYS A CA 1
ATOM 744 C C . LYS A 1 92 ? -14.102 2.087 1.024 1.00 97.50 92 LYS A C 1
ATOM 746 O O . LYS A 1 92 ? -14.942 1.198 0.938 1.00 97.50 92 LYS A O 1
ATOM 751 N N . ARG A 1 93 ? -13.247 2.362 0.034 1.00 96.62 93 ARG A N 1
ATOM 752 C CA . ARG A 1 93 ? -13.208 1.622 -1.239 1.00 96.62 93 ARG A CA 1
ATOM 753 C C . ARG A 1 93 ? -12.759 0.167 -1.057 1.00 96.62 93 ARG A C 1
ATOM 755 O O . ARG A 1 93 ? -13.308 -0.725 -1.691 1.00 96.62 93 ARG A O 1
ATOM 762 N N . ALA A 1 94 ? -11.732 -0.073 -0.247 1.00 95.88 94 ALA A N 1
ATOM 763 C CA . ALA A 1 94 ? -11.060 -1.365 -0.132 1.00 95.88 94 ALA A CA 1
ATOM 764 C C . ALA A 1 94 ? -11.848 -2.383 0.707 1.00 95.88 94 ALA A C 1
ATOM 766 O O . ALA A 1 94 ? -11.778 -3.579 0.412 1.00 95.88 94 ALA A O 1
ATOM 767 N N . PHE A 1 95 ? -12.583 -1.912 1.719 1.00 95.81 95 PHE A N 1
ATOM 768 C CA . PHE A 1 95 ? -13.317 -2.739 2.687 1.00 95.81 95 PHE A CA 1
ATOM 769 C C . PHE A 1 95 ? -14.838 -2.526 2.658 1.00 95.81 95 PHE A C 1
ATOM 771 O O . PHE A 1 95 ? -15.562 -3.165 3.419 1.00 95.81 95 PHE A O 1
ATOM 778 N N . GLY A 1 96 ? -15.335 -1.606 1.825 1.00 97.00 96 GLY A N 1
ATOM 779 C CA . GLY A 1 96 ? -16.762 -1.293 1.707 1.00 97.00 96 GLY A CA 1
ATOM 780 C C . GLY A 1 96 ? -17.351 -0.528 2.898 1.00 97.00 96 GLY A C 1
ATOM 781 O O . GLY A 1 96 ? -18.553 -0.283 2.928 1.00 97.00 96 GLY A O 1
ATOM 782 N N . LYS A 1 97 ? -16.534 -0.141 3.887 1.00 96.44 97 LYS A N 1
ATOM 783 C CA . LYS A 1 97 ? -16.989 0.533 5.112 1.00 96.44 97 LYS A CA 1
ATOM 784 C C . LYS A 1 97 ? -15.964 1.553 5.631 1.00 96.44 97 LYS A C 1
ATOM 786 O O . LYS A 1 97 ? -14.772 1.392 5.370 1.00 96.44 97 LYS A O 1
ATOM 791 N N . PRO A 1 98 ? -16.394 2.607 6.352 1.00 96.31 98 PRO A N 1
ATOM 792 C CA . PRO A 1 98 ? -15.486 3.567 6.980 1.00 96.31 98 PRO A CA 1
ATOM 793 C C . PRO A 1 98 ? -14.556 2.919 8.016 1.00 96.31 98 PRO A C 1
ATOM 795 O O . PRO A 1 98 ? -14.926 1.927 8.650 1.00 96.31 98 PRO A O 1
ATOM 798 N N . LEU A 1 99 ? -13.392 3.539 8.252 1.00 94.44 99 LEU A N 1
ATOM 799 C CA . LEU A 1 99 ? -12.368 3.071 9.200 1.00 94.44 99 LEU A CA 1
ATOM 800 C C . LEU A 1 99 ? -12.939 2.730 10.581 1.00 94.44 99 LEU A C 1
ATOM 802 O O . LEU A 1 99 ? -12.608 1.693 11.147 1.00 94.44 99 LEU A O 1
ATOM 806 N N . ILE A 1 100 ? -13.817 3.590 11.104 1.00 93.75 100 ILE A N 1
ATOM 807 C CA . ILE A 1 100 ? -14.416 3.417 12.429 1.00 93.75 100 ILE A CA 1
ATOM 808 C C . ILE A 1 100 ? -15.245 2.131 12.531 1.00 93.75 100 ILE A C 1
ATOM 810 O O . ILE A 1 100 ? -15.187 1.444 13.547 1.00 93.75 100 ILE A O 1
ATOM 814 N N . LEU A 1 101 ? -15.983 1.766 11.476 1.00 95.75 101 LEU A N 1
ATOM 815 C CA . LEU A 1 101 ? -16.781 0.539 11.464 1.00 95.75 101 LEU A CA 1
ATOM 816 C C . LEU A 1 101 ? -15.892 -0.694 11.304 1.00 95.75 101 LEU A C 1
ATOM 818 O O . LEU A 1 101 ? -16.100 -1.683 12.001 1.00 95.75 101 LEU A O 1
ATOM 822 N N . LEU A 1 102 ? -14.876 -0.611 10.440 1.00 95.12 102 LEU A N 1
ATOM 823 C CA . LEU A 1 102 ? -13.884 -1.674 10.283 1.00 95.12 102 LEU A CA 1
ATOM 824 C C . LEU A 1 102 ? -13.150 -1.956 11.604 1.00 95.12 102 LEU A C 1
ATOM 826 O O . LEU A 1 102 ? -13.011 -3.111 11.994 1.00 95.12 102 LEU A O 1
ATOM 830 N N . ARG A 1 103 ? -12.743 -0.909 12.331 1.00 93.19 103 ARG A N 1
ATOM 831 C CA . ARG A 1 103 ? -12.067 -1.035 13.630 1.00 93.19 103 ARG A CA 1
ATOM 832 C C . ARG A 1 103 ? -12.952 -1.716 14.676 1.00 93.19 103 ARG A C 1
ATOM 834 O O . ARG A 1 103 ? -12.503 -2.665 15.310 1.00 93.19 103 ARG A O 1
ATOM 841 N N . LYS A 1 104 ? -14.214 -1.286 14.810 1.00 93.00 104 LYS A N 1
ATOM 842 C CA . LYS A 1 104 ? -15.186 -1.911 15.728 1.00 93.00 104 LYS A CA 1
ATOM 843 C C . LYS A 1 104 ? -15.378 -3.401 15.439 1.00 93.00 104 LYS A C 1
ATOM 845 O O . LYS A 1 104 ? -15.483 -4.202 16.361 1.00 93.00 104 LYS A O 1
ATOM 850 N N . GLU A 1 105 ? -15.426 -3.777 14.163 1.00 93.44 105 GLU A N 1
ATOM 851 C CA . GLU A 1 105 ? -15.560 -5.175 13.754 1.00 93.44 105 GLU A CA 1
ATOM 852 C C . GLU A 1 105 ? -14.338 -6.014 14.138 1.00 93.44 105 GLU A C 1
ATOM 854 O O . GLU A 1 105 ? -14.502 -7.105 14.680 1.00 93.44 105 GLU A O 1
ATOM 859 N N . ILE A 1 106 ? -13.130 -5.492 13.911 1.00 91.44 106 ILE A N 1
ATOM 860 C CA . ILE A 1 106 ? -11.878 -6.171 14.274 1.00 91.44 106 ILE A CA 1
ATOM 861 C C . ILE A 1 106 ? -11.800 -6.381 15.788 1.00 91.44 106 ILE A C 1
ATOM 863 O O . ILE A 1 106 ? -11.591 -7.510 16.223 1.00 91.44 106 ILE A O 1
ATOM 867 N N . GLN A 1 107 ? -12.055 -5.337 16.58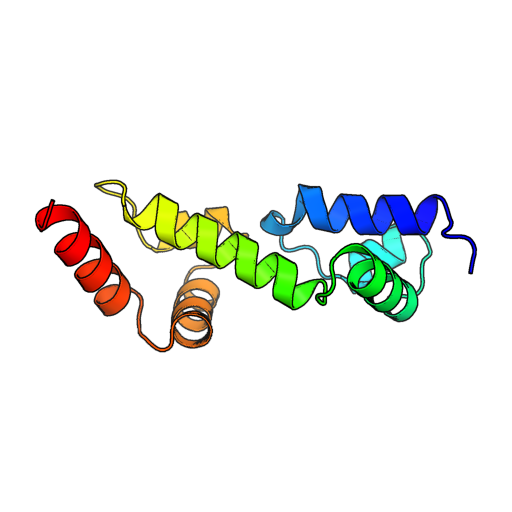0 1.00 88.75 107 GLN A N 1
ATOM 868 C CA . GLN A 1 107 ? -12.033 -5.408 18.046 1.00 88.75 107 GLN A CA 1
ATOM 869 C C . GLN A 1 107 ? -13.069 -6.400 18.588 1.00 88.75 107 GLN A C 1
ATOM 871 O O . GLN A 1 107 ? -12.767 -7.231 19.440 1.00 88.75 107 GLN A O 1
ATOM 876 N N . ARG A 1 108 ? -14.290 -6.386 18.037 1.00 89.38 108 ARG A N 1
ATOM 877 C CA . ARG A 1 108 ? -15.333 -7.352 18.408 1.00 89.38 108 ARG A CA 1
ATOM 878 C C . ARG A 1 108 ? -14.912 -8.795 18.123 1.00 89.38 108 ARG A C 1
ATOM 880 O O . ARG A 1 108 ? -15.288 -9.683 18.878 1.00 89.38 108 ARG A O 1
ATOM 887 N N . ASN A 1 109 ? -14.187 -9.039 17.034 1.00 86.25 109 ASN A N 1
ATOM 888 C CA . ASN A 1 109 ? -13.727 -10.380 16.676 1.00 86.25 109 ASN A CA 1
ATOM 889 C C . ASN A 1 109 ? -12.525 -10.835 17.523 1.00 86.25 109 ASN A C 1
ATOM 891 O O . ASN A 1 109 ? -12.358 -12.034 17.707 1.00 86.25 109 ASN A O 1
ATOM 895 N N . GLN A 1 110 ? -11.716 -9.907 18.046 1.00 79.56 110 GLN A N 1
ATOM 896 C CA . GLN A 1 110 ? -10.625 -10.221 18.978 1.00 79.56 110 GLN A CA 1
ATOM 897 C C . GLN A 1 110 ? -11.140 -10.635 20.362 1.00 79.56 110 GLN A C 1
ATOM 899 O O . GLN A 1 110 ? -10.598 -11.559 20.946 1.00 79.56 110 GLN A O 1
ATOM 904 N N . ASN A 1 111 ? -12.220 -10.015 20.846 1.00 74.31 111 ASN A N 1
ATOM 905 C CA . ASN A 1 111 ? -12.786 -10.284 22.178 1.00 74.31 111 ASN A CA 1
ATOM 906 C C . ASN A 1 111 ? -13.674 -11.546 22.2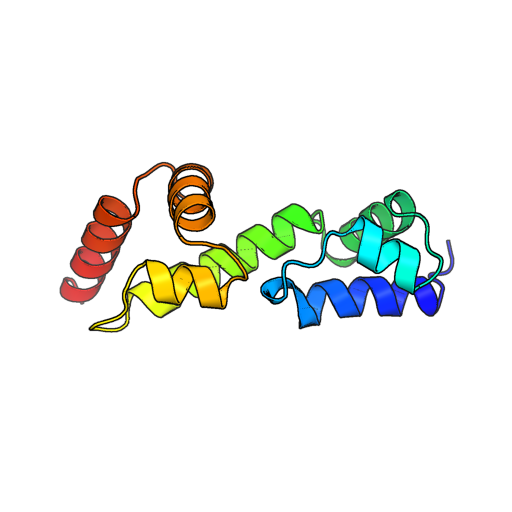51 1.00 74.31 111 ASN A C 1
ATOM 908 O O . ASN A 1 111 ? -14.308 -11.790 23.273 1.00 74.31 111 ASN A O 1
ATOM 912 N N . LYS A 1 112 ? -13.814 -12.290 21.146 1.00 68.31 112 LYS A N 1
ATOM 913 C CA . LYS A 1 112 ? -14.640 -13.510 21.044 1.00 68.31 112 LYS A CA 1
ATOM 914 C C . LYS A 1 112 ? -13.829 -14.810 21.138 1.00 68.31 112 LYS A C 1
ATOM 916 O O . LYS A 1 112 ? -14.408 -15.879 20.955 1.00 68.31 112 LYS A O 1
ATOM 921 N N . VAL A 1 113 ? -12.523 -14.702 21.363 1.00 54.09 113 VAL A N 1
ATOM 922 C CA . VAL A 1 113 ? -11.576 -15.807 21.573 1.00 54.09 113 VAL A CA 1
ATOM 923 C C . VAL A 1 113 ? -11.184 -15.810 23.040 1.00 54.09 113 VAL A C 1
ATOM 925 O O . VAL A 1 113 ? -11.105 -16.918 23.605 1.00 54.09 113 VAL A O 1
#

Sequence (113 aa):
MRTSASLLNAIRQVEERWKEGTRLHKIAAQYGVDPGNLVRAFRKKHGVTPKEFIDAKRKELVLREMKKDGIIGYEIGVMIGMDDLAFYRWVKRAFGKPLILLRKEIQRNQNKV